Protein AF-A0A9E0VJ15-F1 (afdb_monomer)

Nearest PDB structures (foldseek):
  5lfk-assembly1_B-2  TM=4.603E-01  e=2.779E+00  Escherichia coli

Foldseek 3Di:
DDDDDPVRVVVVVVVVVVVVVLVVLLVVLLPDDLVVLLCLLQDDDPPVLVVLLVVLVVCVVVVNADPVSVVSNVVSVVVVVVSVSSNVSSQVSCCVVVVDVHSVVHD

Secondary structure (DSSP, 8-state):
-PPPPHHHHHHHHHHHHHHHHHHHHHHHHHHS-HHHHHHHHT----HHHHHHHHHHHHHHHTT---HHHHHHHHHHHHHHHHHHHHHHHHHHHHHHHTS-SSGGG--

pLDDT: mean 90.71, std 8.85, range [43.59, 98.25]

Sequence (107 aa):
MTEKTIDEVIEETFENRFEKEVESLKKSVAFSSDSEVLALANFRMPENESRRLSYLLEKNGEGRLSESDRTALYDLMRINNLNDLRKALGIVEAIKRGLIKSADDLA

Mean predicted aligned error: 6.28 Å

Structure (mmCIF, N/CA/C/O backbone):
data_AF-A0A9E0VJ15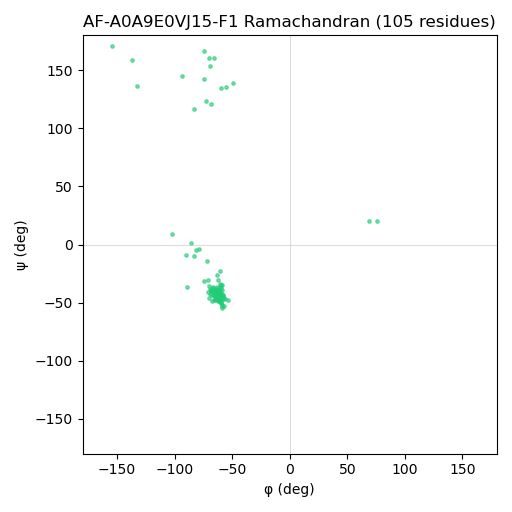-F1
#
_entry.id   AF-A0A9E0VJ15-F1
#
loop_
_atom_site.group_PDB
_atom_site.id
_atom_site.type_symbol
_atom_site.label_atom_id
_atom_site.label_alt_id
_atom_site.label_comp_id
_atom_site.label_asym_id
_atom_site.label_entity_id
_atom_site.label_seq_id
_atom_site.pdbx_PDB_ins_code
_atom_site.Cartn_x
_atom_site.Cartn_y
_atom_site.Cartn_z
_atom_site.occupancy
_atom_site.B_iso_or_equiv
_atom_site.auth_seq_id
_atom_site.auth_comp_id
_atom_site.auth_asym_id
_atom_site.auth_atom_id
_atom_site.pdbx_PDB_model_num
ATOM 1 N N . MET A 1 1 ? 29.435 24.775 12.264 1.00 43.59 1 MET A N 1
ATOM 2 C CA . MET A 1 1 ? 28.351 24.445 11.319 1.00 43.59 1 MET A CA 1
ATOM 3 C C . MET A 1 1 ? 28.911 23.400 10.388 1.00 43.59 1 MET A C 1
ATOM 5 O O . MET A 1 1 ? 29.907 23.684 9.739 1.00 43.59 1 MET A O 1
ATOM 9 N N . THR A 1 2 ? 28.377 22.190 10.416 1.00 56.44 2 THR A N 1
ATOM 10 C CA . THR A 1 2 ? 28.777 21.133 9.487 1.00 56.44 2 THR A CA 1
ATOM 11 C C . THR A 1 2 ? 27.986 21.354 8.203 1.00 56.44 2 THR A C 1
ATOM 13 O O . THR A 1 2 ? 26.756 21.359 8.245 1.00 56.44 2 THR A O 1
ATOM 16 N N . GLU A 1 3 ? 28.671 21.636 7.098 1.00 72.50 3 GLU A N 1
ATOM 17 C CA . GLU A 1 3 ? 28.042 21.667 5.776 1.00 72.50 3 GLU A CA 1
ATOM 18 C C . GLU A 1 3 ? 27.648 20.234 5.408 1.00 72.50 3 GLU A C 1
ATOM 20 O O . GLU A 1 3 ? 28.499 19.346 5.401 1.00 72.50 3 GLU A O 1
ATOM 25 N N . LYS A 1 4 ? 26.352 20.004 5.174 1.00 78.38 4 LYS A N 1
ATOM 26 C CA . LYS A 1 4 ? 25.841 18.724 4.672 1.00 78.38 4 LYS A CA 1
ATOM 27 C C . LYS A 1 4 ? 26.181 18.594 3.190 1.00 78.38 4 LYS A C 1
ATOM 29 O O . LYS A 1 4 ? 26.117 19.575 2.447 1.00 78.38 4 LYS A O 1
ATOM 34 N N . THR A 1 5 ? 26.524 17.391 2.762 1.00 88.44 5 THR A N 1
ATOM 35 C CA . THR A 1 5 ? 26.720 17.062 1.348 1.00 88.44 5 THR A CA 1
ATOM 36 C C . THR A 1 5 ? 25.386 17.061 0.596 1.00 88.44 5 THR A C 1
ATOM 38 O O . THR A 1 5 ? 24.315 16.968 1.193 1.00 88.44 5 THR A O 1
ATOM 41 N N . ILE A 1 6 ? 25.436 17.168 -0.736 1.00 80.88 6 ILE A N 1
ATOM 42 C CA . ILE A 1 6 ? 24.228 17.126 -1.576 1.00 80.88 6 ILE A CA 1
ATOM 43 C C . ILE A 1 6 ? 23.473 15.803 -1.380 1.00 80.88 6 ILE A C 1
ATOM 45 O O . ILE A 1 6 ? 22.249 15.828 -1.293 1.00 80.88 6 ILE A O 1
ATOM 49 N N . ASP A 1 7 ? 24.186 14.683 -1.252 1.00 84.12 7 ASP A N 1
ATOM 50 C CA . ASP A 1 7 ? 23.579 13.364 -1.052 1.00 84.12 7 ASP A CA 1
ATOM 51 C C . ASP A 1 7 ? 22.825 13.286 0.285 1.00 84.12 7 ASP A C 1
ATOM 53 O O . ASP A 1 7 ? 21.666 12.879 0.306 1.00 84.12 7 ASP A O 1
ATOM 57 N N . GLU A 1 8 ? 23.421 13.788 1.373 1.00 80.50 8 GLU A N 1
ATOM 58 C CA . GLU A 1 8 ? 22.767 13.863 2.691 1.00 80.50 8 GLU A CA 1
ATOM 59 C C . GLU A 1 8 ? 21.526 14.767 2.668 1.00 80.50 8 GLU A C 1
ATOM 61 O O . GLU A 1 8 ? 20.511 14.454 3.286 1.00 80.50 8 GLU A O 1
ATOM 66 N N . VAL A 1 9 ? 21.578 15.888 1.938 1.00 78.56 9 VAL A N 1
ATOM 67 C CA . VAL A 1 9 ? 20.421 16.783 1.783 1.00 78.56 9 VAL A CA 1
ATOM 68 C C . VAL A 1 9 ? 19.315 16.115 0.965 1.00 78.56 9 VAL A C 1
ATOM 70 O O . VAL A 1 9 ? 18.138 16.294 1.284 1.00 78.56 9 VAL A O 1
ATOM 73 N N . ILE A 1 10 ? 19.657 15.356 -0.081 1.00 78.56 10 ILE A N 1
ATOM 74 C CA . ILE A 1 10 ? 18.684 14.620 -0.899 1.00 78.56 10 ILE A CA 1
ATOM 75 C C . ILE A 1 10 ? 18.007 13.530 -0.069 1.00 78.56 10 ILE A C 1
ATOM 77 O O . ILE A 1 10 ? 16.777 13.455 -0.082 1.00 78.56 10 ILE A O 1
ATOM 81 N N . GLU A 1 11 ? 18.783 12.730 0.662 1.00 81.38 11 GLU A N 1
ATOM 82 C CA . GLU A 1 11 ? 18.280 11.663 1.531 1.00 81.38 11 GLU A CA 1
ATOM 83 C C . GLU A 1 11 ? 17.337 12.232 2.598 1.00 81.38 11 GLU A C 1
ATOM 85 O O . GLU A 1 11 ? 16.152 11.893 2.630 1.00 81.38 11 GLU A O 1
ATOM 90 N N . GLU A 1 12 ? 17.801 13.221 3.365 1.00 77.50 12 GLU A N 1
ATOM 91 C CA . GLU A 1 12 ? 17.010 13.866 4.414 1.00 77.50 12 GLU A CA 1
ATOM 92 C C . GLU A 1 12 ? 15.739 14.533 3.865 1.00 77.50 12 GLU A C 1
ATOM 94 O O . GLU A 1 12 ? 14.671 14.472 4.482 1.00 77.50 12 GLU A O 1
ATOM 99 N N . THR A 1 13 ? 15.816 15.195 2.707 1.00 73.94 13 THR A N 1
ATOM 100 C CA . THR A 1 13 ? 14.646 15.857 2.107 1.00 73.94 13 THR A CA 1
ATOM 101 C C . THR A 1 13 ? 13.614 14.833 1.645 1.00 73.94 13 THR A C 1
ATOM 103 O O . THR A 1 13 ? 12.408 15.061 1.800 1.00 73.94 13 THR A O 1
ATOM 106 N N . PHE A 1 14 ? 14.068 13.714 1.079 1.00 76.00 14 PHE A N 1
ATOM 107 C CA . PHE A 1 14 ? 13.193 12.652 0.605 1.00 76.00 14 PHE A CA 1
ATOM 108 C C . PHE A 1 14 ? 12.486 11.952 1.769 1.00 76.00 14 PHE A C 1
ATOM 110 O O . PHE A 1 14 ? 11.258 11.849 1.751 1.00 76.00 14 PHE A O 1
ATOM 117 N N . GLU A 1 15 ? 13.229 11.562 2.807 1.00 77.25 15 GLU A N 1
ATOM 118 C CA . GLU A 1 15 ? 12.684 10.913 4.004 1.00 77.25 15 GLU A CA 1
ATOM 119 C C . GLU A 1 15 ? 11.645 11.796 4.701 1.00 77.25 15 GLU A C 1
ATOM 121 O O . GLU A 1 15 ? 10.494 11.391 4.879 1.00 77.25 15 GLU A O 1
ATOM 126 N N . ASN A 1 16 ? 11.992 13.055 4.987 1.00 75.62 16 ASN A N 1
ATOM 127 C CA . ASN A 1 16 ? 11.085 13.989 5.658 1.00 75.62 16 ASN A CA 1
ATOM 128 C C . ASN A 1 16 ? 9.796 14.244 4.868 1.00 75.62 16 ASN A C 1
ATOM 130 O O . ASN A 1 16 ? 8.720 14.451 5.443 1.00 75.62 16 ASN A O 1
ATOM 134 N N . ARG A 1 17 ? 9.888 14.301 3.536 1.00 75.38 17 ARG A N 1
ATOM 135 C CA . ARG A 1 17 ? 8.710 14.476 2.686 1.00 75.38 17 ARG A CA 1
ATOM 136 C C . ARG A 1 17 ? 7.841 13.223 2.706 1.00 75.38 17 ARG A C 1
ATOM 138 O O . ARG A 1 17 ? 6.626 13.342 2.869 1.00 75.38 17 ARG A O 1
ATOM 145 N N . PHE A 1 18 ? 8.454 12.054 2.564 1.00 77.75 18 PHE A N 1
ATOM 146 C CA . PHE A 1 18 ? 7.756 10.777 2.561 1.00 77.75 18 PHE A CA 1
ATOM 147 C C . PHE A 1 18 ? 7.011 10.540 3.881 1.00 77.75 18 PHE A C 1
ATOM 149 O O . PHE A 1 18 ? 5.827 10.206 3.868 1.00 77.75 18 PHE A O 1
ATOM 156 N N . GLU A 1 19 ? 7.648 10.815 5.022 1.00 83.50 19 GLU A N 1
ATOM 157 C CA . GLU A 1 19 ? 7.012 10.717 6.340 1.00 83.50 19 GLU A CA 1
ATOM 158 C C . GLU A 1 19 ? 5.765 11.601 6.458 1.00 83.50 19 GLU A C 1
ATOM 160 O O . GLU A 1 19 ? 4.719 11.149 6.930 1.00 83.50 19 GLU A O 1
ATOM 165 N N . LYS A 1 20 ? 5.837 12.850 5.979 1.00 85.06 20 LYS A N 1
ATOM 166 C CA . LYS A 1 20 ? 4.688 13.771 5.985 1.00 85.06 20 LYS A CA 1
ATOM 167 C C . LYS A 1 20 ? 3.536 13.267 5.119 1.00 85.06 20 LYS A C 1
ATOM 169 O O . LYS A 1 20 ? 2.378 13.398 5.519 1.00 85.06 20 LYS A O 1
ATOM 174 N N . GLU A 1 21 ? 3.832 12.706 3.951 1.00 83.81 21 GLU A N 1
ATOM 175 C CA . GLU A 1 21 ? 2.821 12.142 3.051 1.00 83.81 21 GLU A CA 1
ATOM 176 C C . GLU A 1 21 ? 2.148 10.908 3.677 1.00 83.81 21 GLU A C 1
ATOM 178 O O . GLU A 1 21 ? 0.917 10.815 3.690 1.00 83.81 21 GLU A O 1
ATOM 183 N N . VAL A 1 22 ? 2.928 10.012 4.291 1.00 86.00 22 VAL A N 1
ATOM 184 C CA . VAL A 1 22 ? 2.406 8.848 5.027 1.00 86.00 22 VAL A CA 1
ATOM 185 C C . VAL A 1 22 ? 1.538 9.280 6.210 1.00 86.00 22 VAL A C 1
ATOM 187 O O . VAL A 1 22 ? 0.459 8.725 6.418 1.00 86.00 22 VAL A O 1
ATOM 190 N N . GLU A 1 23 ? 1.962 10.284 6.974 1.00 89.88 23 GLU A N 1
ATOM 191 C CA . GLU A 1 23 ? 1.197 10.793 8.115 1.00 89.88 23 GLU A CA 1
ATOM 192 C C . GLU A 1 23 ? -0.111 11.471 7.681 1.00 89.88 23 GLU A 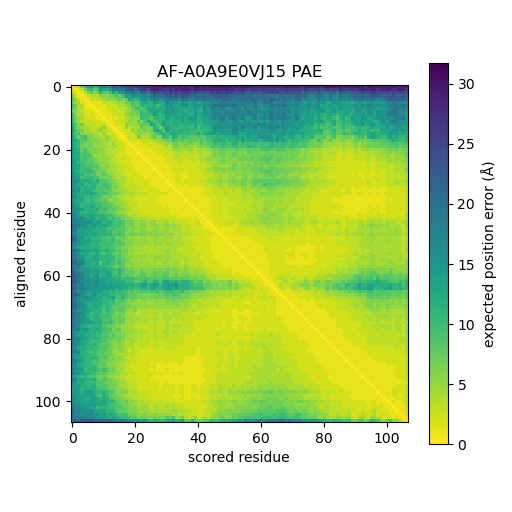C 1
ATOM 194 O O . GLU A 1 23 ? -1.157 11.306 8.313 1.00 89.88 23 GLU A O 1
ATOM 199 N N . SER A 1 24 ? -0.093 12.192 6.559 1.00 90.56 24 SER A N 1
ATOM 200 C CA . SER A 1 24 ? -1.308 12.746 5.959 1.00 90.56 24 SER A CA 1
ATOM 201 C C . SER A 1 24 ? -2.288 11.644 5.544 1.00 90.56 24 SER A C 1
ATOM 203 O O . SER A 1 24 ? -3.480 11.739 5.849 1.00 90.56 24 SER A O 1
ATOM 205 N N . LEU A 1 25 ? -1.795 10.569 4.923 1.00 89.31 25 LEU A N 1
ATOM 206 C CA . LEU A 1 25 ? -2.614 9.413 4.552 1.00 89.31 25 LEU A CA 1
ATOM 207 C C . LEU A 1 25 ? -3.185 8.694 5.778 1.00 89.31 25 LEU A C 1
ATOM 209 O O . LEU A 1 25 ? -4.376 8.394 5.792 1.00 89.31 25 LEU A O 1
ATOM 213 N N . LYS A 1 26 ? -2.383 8.476 6.829 1.00 93.62 26 LYS A N 1
ATOM 214 C CA . LYS A 1 26 ? -2.850 7.904 8.107 1.00 93.62 26 LYS A CA 1
ATOM 215 C C . LYS A 1 26 ? -4.025 8.688 8.677 1.00 93.62 26 LYS A C 1
ATOM 217 O O . LYS A 1 26 ? -5.037 8.096 9.041 1.00 93.62 26 LYS A O 1
ATOM 222 N N . LYS A 1 27 ? -3.915 10.020 8.711 1.00 94.44 27 LYS A N 1
ATOM 223 C CA . LYS A 1 27 ? -5.007 10.896 9.157 1.00 94.44 27 LYS A CA 1
ATOM 224 C C . LYS A 1 27 ? -6.238 10.736 8.279 1.00 94.44 27 LYS A C 1
ATOM 226 O O . LYS A 1 27 ? -7.327 10.568 8.811 1.00 94.44 27 LYS A O 1
ATOM 231 N N . SER A 1 28 ? -6.068 10.737 6.956 1.00 94.94 28 SER A N 1
ATOM 232 C CA . SER A 1 28 ? -7.185 10.538 6.028 1.00 94.94 28 SER A CA 1
ATOM 233 C C . SER A 1 28 ? -7.927 9.229 6.305 1.00 94.94 28 SER A C 1
ATOM 235 O O . SER A 1 28 ? -9.148 9.250 6.408 1.00 94.94 28 SER A O 1
ATOM 237 N N . VAL A 1 29 ? -7.206 8.118 6.480 1.00 95.12 29 VAL A N 1
ATOM 238 C CA . VAL A 1 29 ? -7.796 6.805 6.794 1.00 95.12 29 VAL A CA 1
ATOM 239 C C . VAL A 1 29 ? -8.485 6.819 8.162 1.00 95.12 29 VAL A C 1
ATOM 241 O O . VAL A 1 29 ? -9.580 6.284 8.308 1.00 95.12 29 VAL A O 1
ATOM 244 N N . ALA A 1 30 ? -7.901 7.488 9.159 1.00 95.56 30 ALA A N 1
ATOM 245 C CA . ALA A 1 30 ? -8.502 7.624 10.483 1.00 95.56 30 ALA A CA 1
ATOM 246 C C . ALA A 1 30 ? -9.832 8.405 10.475 1.00 95.56 30 ALA A C 1
ATOM 248 O O . ALA A 1 30 ? -10.670 8.161 11.340 1.00 95.56 30 ALA A O 1
ATOM 249 N N . PHE A 1 31 ? -10.050 9.304 9.509 1.00 96.69 31 PHE A N 1
ATOM 250 C CA . PHE A 1 31 ? -11.318 10.026 9.332 1.00 96.69 31 PHE A CA 1
ATOM 251 C C . PHE A 1 31 ? -12.320 9.314 8.408 1.00 96.69 31 PHE A C 1
ATOM 253 O O . PHE A 1 31 ? -13.475 9.733 8.341 1.00 96.69 31 PHE A O 1
ATOM 260 N N . SER A 1 32 ? -11.914 8.249 7.714 1.00 96.88 32 SER A N 1
ATOM 261 C CA . SER A 1 32 ? -12.806 7.449 6.870 1.00 96.88 32 SER A CA 1
ATOM 262 C C . SER A 1 32 ? -13.815 6.646 7.698 1.00 96.88 32 SER A C 1
ATOM 264 O O . SER A 1 32 ? -13.553 6.271 8.845 1.00 96.88 32 SER A O 1
ATOM 266 N N . SER A 1 33 ? -14.966 6.345 7.102 1.00 98.19 33 SER A N 1
ATOM 267 C CA . SER A 1 33 ? -15.976 5.438 7.662 1.00 98.19 33 SER A CA 1
ATOM 268 C C . SER A 1 33 ? -15.467 3.996 7.751 1.00 98.19 33 SER A C 1
ATOM 270 O O . SER A 1 33 ? -14.538 3.608 7.044 1.00 98.19 33 SER A O 1
ATOM 272 N N . ASP A 1 34 ? -16.103 3.168 8.581 1.00 98.25 34 ASP A N 1
ATOM 273 C CA . ASP A 1 34 ? -15.718 1.757 8.728 1.00 98.25 34 ASP A CA 1
ATOM 274 C C . ASP A 1 34 ? -15.809 0.985 7.405 1.00 98.25 34 ASP A C 1
ATOM 276 O O . ASP A 1 34 ? -14.932 0.180 7.094 1.00 98.25 34 ASP A O 1
ATOM 280 N N . SER A 1 35 ? -16.817 1.278 6.575 1.00 97.31 35 SER A N 1
ATOM 281 C CA . SER A 1 35 ? -16.946 0.691 5.236 1.00 97.31 35 SER A CA 1
ATOM 282 C C . SER A 1 35 ? -15.799 1.079 4.307 1.00 97.31 35 SER A C 1
ATOM 284 O O . SER A 1 35 ? -15.311 0.239 3.556 1.00 97.31 35 SER A O 1
ATOM 286 N N . GLU A 1 36 ? -15.343 2.331 4.356 1.00 97.25 36 GLU A N 1
ATOM 287 C CA . GLU A 1 36 ? -14.211 2.795 3.547 1.00 97.25 36 GLU A CA 1
ATOM 288 C C . GLU A 1 36 ? -12.890 2.201 4.044 1.00 97.25 36 GLU A C 1
ATOM 290 O O . GLU A 1 36 ? -12.075 1.764 3.234 1.00 97.25 36 GLU A O 1
ATOM 295 N N . VAL A 1 37 ? -12.693 2.120 5.364 1.00 97.69 37 VAL A N 1
ATOM 296 C CA . VAL A 1 37 ? -11.520 1.472 5.973 1.00 97.69 37 VAL A CA 1
ATOM 297 C C . VAL A 1 37 ? -11.447 -0.001 5.567 1.00 97.69 37 VAL A C 1
ATOM 299 O O . VAL A 1 37 ? -10.394 -0.46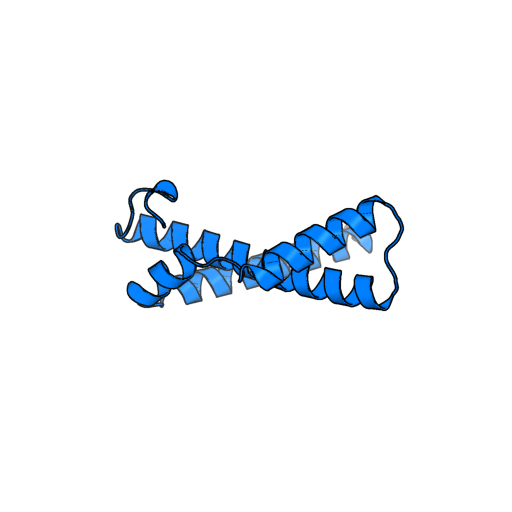6 5.131 1.00 97.69 37 VAL A O 1
ATOM 302 N N . LEU A 1 38 ? -12.567 -0.727 5.630 1.00 97.19 38 LEU A N 1
ATOM 303 C CA . LEU A 1 38 ? -12.637 -2.122 5.189 1.00 97.19 38 LEU A CA 1
ATOM 304 C C . LEU A 1 38 ? -12.447 -2.271 3.676 1.00 97.19 38 LEU A C 1
ATOM 306 O O . LEU A 1 38 ? -11.805 -3.229 3.244 1.00 97.19 38 LEU A O 1
ATOM 310 N N . ALA A 1 39 ? -12.957 -1.342 2.864 1.00 95.38 39 ALA A N 1
ATOM 311 C CA . ALA A 1 39 ? -12.733 -1.349 1.420 1.00 95.38 39 ALA A CA 1
ATOM 312 C C . ALA A 1 39 ? -11.249 -1.144 1.073 1.00 95.38 39 ALA A C 1
ATOM 314 O O . ALA A 1 39 ? -10.717 -1.845 0.214 1.00 95.38 39 ALA A O 1
ATOM 315 N N . LEU A 1 40 ? -10.562 -0.234 1.774 1.00 95.00 40 LEU A N 1
ATOM 316 C CA . LEU A 1 40 ? -9.117 -0.039 1.642 1.00 95.00 40 LEU A CA 1
ATOM 317 C C . LEU A 1 40 ? -8.341 -1.285 2.081 1.00 95.00 40 LEU A C 1
ATOM 319 O O . LEU A 1 40 ? -7.442 -1.725 1.368 1.00 95.00 40 LEU A O 1
ATOM 323 N N . ALA A 1 41 ? -8.706 -1.882 3.219 1.00 96.19 41 ALA A N 1
ATOM 324 C CA . ALA A 1 41 ? -8.057 -3.084 3.740 1.00 96.19 41 ALA A CA 1
ATOM 325 C C . ALA A 1 41 ? -8.217 -4.297 2.802 1.00 96.19 41 ALA A C 1
ATOM 327 O O . ALA A 1 41 ? -7.279 -5.073 2.628 1.00 96.19 41 ALA A O 1
ATOM 328 N N . ASN A 1 42 ? -9.373 -4.435 2.146 1.00 95.06 42 ASN A N 1
ATOM 329 C CA . ASN A 1 42 ? -9.645 -5.502 1.176 1.00 95.06 42 ASN A CA 1
ATOM 330 C C . ASN A 1 42 ? -9.180 -5.172 -0.248 1.00 95.06 42 ASN A C 1
ATOM 332 O O . ASN A 1 42 ? -9.382 -5.980 -1.157 1.00 95.06 42 ASN A O 1
ATOM 336 N N . PHE A 1 43 ? -8.574 -4.005 -0.481 1.00 92.19 43 PHE A N 1
ATOM 337 C CA . PHE A 1 43 ? -8.187 -3.628 -1.831 1.00 92.19 43 PHE A CA 1
ATOM 338 C C . PHE A 1 43 ? -7.205 -4.648 -2.425 1.00 92.19 43 PHE A C 1
ATOM 340 O O . PHE A 1 43 ? -6.233 -5.090 -1.795 1.00 92.19 43 PHE A O 1
ATOM 347 N N . ARG A 1 44 ? -7.469 -5.013 -3.678 1.00 87.62 44 ARG A N 1
ATOM 348 C CA . ARG A 1 44 ? -6.608 -5.839 -4.518 1.00 87.62 44 ARG A CA 1
ATOM 349 C C . ARG A 1 44 ? -6.499 -5.158 -5.873 1.00 87.62 44 ARG A C 1
ATOM 351 O O . ARG A 1 44 ? -7.505 -4.695 -6.411 1.00 87.62 44 ARG A O 1
ATOM 358 N N . MET A 1 45 ? -5.286 -5.109 -6.420 1.00 88.75 45 MET A N 1
ATOM 359 C CA . MET A 1 45 ? -5.101 -4.687 -7.805 1.00 88.75 45 MET A CA 1
ATOM 360 C C . MET A 1 45 ? -5.974 -5.570 -8.718 1.00 88.75 45 MET A C 1
ATOM 362 O O . MET A 1 45 ? -5.983 -6.792 -8.534 1.00 88.75 45 MET A O 1
ATOM 366 N N . PRO A 1 46 ? -6.695 -4.984 -9.691 1.00 92.94 46 PRO A N 1
ATOM 367 C CA . PRO A 1 46 ? -7.432 -5.738 -10.694 1.00 92.94 46 PRO A CA 1
ATOM 368 C C . PRO A 1 46 ? -6.577 -6.830 -11.346 1.00 92.94 46 PRO A C 1
ATOM 370 O O . PRO A 1 46 ? -5.408 -6.627 -11.668 1.00 92.94 46 PRO A O 1
ATOM 373 N N . GLU A 1 47 ? -7.159 -8.006 -11.565 1.00 93.06 47 GLU A N 1
ATOM 374 C CA . GLU A 1 47 ? -6.417 -9.195 -12.003 1.00 93.06 47 GLU A CA 1
ATOM 375 C C . GLU A 1 47 ? -5.705 -8.996 -13.358 1.00 93.06 47 GLU A C 1
ATOM 377 O O . GLU A 1 47 ? -4.609 -9.502 -13.590 1.00 93.06 47 GLU A O 1
ATOM 382 N N . ASN A 1 48 ? -6.306 -8.224 -14.266 1.00 95.31 48 ASN A N 1
ATOM 383 C CA . ASN A 1 48 ? -5.697 -7.832 -15.538 1.00 95.31 48 ASN A CA 1
ATOM 384 C C . ASN A 1 48 ? -4.448 -6.955 -15.346 1.00 95.31 48 ASN A C 1
ATOM 386 O O . ASN A 1 48 ? -3.442 -7.189 -16.015 1.00 95.31 48 ASN A O 1
ATOM 390 N N . GLU A 1 49 ? -4.497 -5.981 -14.437 1.00 94.00 49 GLU A N 1
ATOM 391 C CA . GLU A 1 49 ? -3.366 -5.108 -14.109 1.00 94.00 49 GLU A CA 1
ATOM 392 C C . GLU A 1 49 ? -2.265 -5.885 -13.386 1.00 94.00 49 GLU A C 1
ATOM 394 O O . GLU A 1 49 ? -1.098 -5.768 -13.753 1.00 94.00 49 GLU A O 1
ATOM 399 N N . SER A 1 50 ? -2.639 -6.757 -12.446 1.00 93.75 50 SER A N 1
ATOM 400 C CA . SER A 1 50 ? -1.705 -7.620 -11.719 1.00 93.75 50 SER A CA 1
ATOM 401 C C . SER A 1 50 ? -0.952 -8.555 -12.669 1.00 93.75 50 SER A C 1
ATOM 403 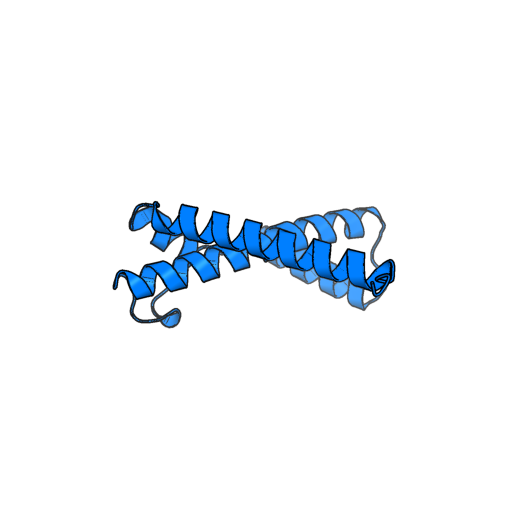O O . SER A 1 50 ? 0.279 -8.570 -12.670 1.00 93.75 50 SER A O 1
ATOM 405 N N . ARG A 1 51 ? -1.660 -9.246 -13.576 1.00 96.38 51 ARG A N 1
ATOM 406 C CA . ARG A 1 51 ? -1.025 -10.069 -14.621 1.00 96.38 51 ARG A CA 1
ATOM 407 C C . ARG A 1 51 ? -0.101 -9.254 -15.518 1.00 96.38 51 ARG A C 1
ATOM 409 O O . ARG A 1 51 ? 0.986 -9.716 -15.865 1.00 96.38 51 ARG A O 1
ATOM 416 N N . ARG A 1 52 ? -0.524 -8.047 -15.912 1.00 96.62 52 ARG A N 1
ATOM 417 C CA . ARG A 1 52 ? 0.290 -7.169 -16.761 1.00 96.62 52 ARG A CA 1
ATOM 418 C C . ARG A 1 52 ? 1.563 -6.726 -16.042 1.00 96.62 52 ARG A C 1
ATOM 420 O O . ARG A 1 52 ? 2.620 -6.733 -16.667 1.00 96.62 52 ARG A O 1
ATOM 427 N N . LEU A 1 53 ? 1.472 -6.388 -14.758 1.00 96.12 53 LEU A N 1
ATOM 428 C CA . LEU A 1 53 ? 2.618 -6.038 -13.927 1.00 96.12 53 LEU A CA 1
ATOM 429 C C . LEU A 1 53 ? 3.596 -7.215 -13.815 1.00 96.12 53 LEU A C 1
ATOM 431 O O . LEU A 1 53 ? 4.779 -7.034 -14.093 1.00 96.12 53 LEU A O 1
ATOM 435 N N . SER A 1 54 ? 3.114 -8.425 -13.508 1.00 96.25 54 SER A N 1
ATOM 436 C CA . SER A 1 54 ? 3.957 -9.629 -13.442 1.00 96.25 54 SER A CA 1
ATOM 437 C C . SER A 1 54 ? 4.691 -9.901 -14.756 1.00 96.25 54 SER A C 1
ATOM 439 O O . SER A 1 54 ? 5.901 -10.109 -14.746 1.00 96.25 54 SER A O 1
ATOM 441 N N . TYR A 1 55 ? 3.990 -9.818 -15.891 1.00 96.94 55 TYR A N 1
ATOM 442 C CA . TYR A 1 55 ? 4.591 -9.998 -17.215 1.00 96.94 55 TYR A CA 1
ATOM 443 C C . TYR A 1 55 ? 5.693 -8.968 -17.510 1.00 96.94 55 TYR A C 1
ATOM 445 O O . TYR A 1 55 ? 6.750 -9.303 -18.045 1.00 96.94 55 TYR A O 1
ATOM 453 N N . LEU A 1 56 ? 5.461 -7.696 -17.174 1.00 97.06 56 LEU A N 1
ATOM 454 C CA . LEU A 1 56 ? 6.444 -6.639 -17.411 1.00 97.06 56 LEU A CA 1
ATOM 455 C C . LEU A 1 56 ? 7.666 -6.768 -16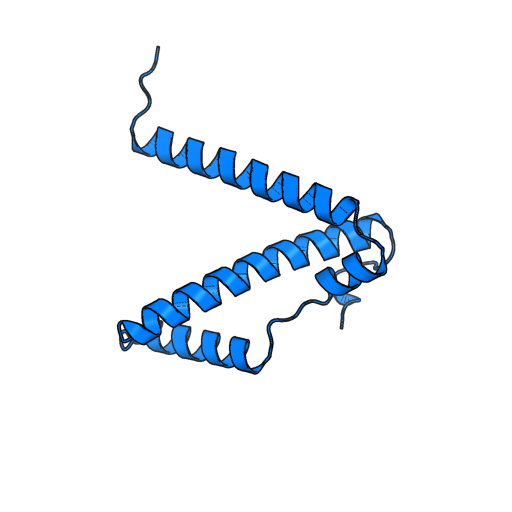.495 1.00 97.06 56 LEU A C 1
ATOM 457 O O . LEU A 1 56 ? 8.782 -6.508 -16.942 1.00 97.06 56 LEU A O 1
ATOM 461 N N . LEU A 1 57 ? 7.477 -7.200 -15.246 1.00 95.94 57 LEU A N 1
ATOM 462 C CA . LEU A 1 57 ? 8.572 -7.497 -14.320 1.00 95.94 57 LEU A CA 1
ATOM 463 C C . LEU A 1 57 ? 9.436 -8.657 -14.823 1.00 95.94 57 LEU A C 1
ATOM 465 O O . LEU A 1 57 ? 10.661 -8.543 -14.822 1.00 95.94 57 LEU A O 1
ATOM 469 N N . GLU A 1 58 ? 8.812 -9.733 -15.307 1.00 96.56 58 GLU A N 1
ATOM 470 C CA . GLU A 1 58 ? 9.510 -10.867 -15.922 1.00 96.56 58 GLU A CA 1
ATOM 471 C C . GLU A 1 58 ? 10.340 -10.402 -17.125 1.00 96.56 58 GLU A C 1
ATOM 473 O O . GLU A 1 58 ? 11.558 -10.573 -17.157 1.00 96.56 58 GLU A O 1
ATOM 478 N N . LYS A 1 59 ? 9.712 -9.686 -18.062 1.00 95.81 59 LYS A N 1
ATOM 479 C CA . LYS A 1 59 ? 10.377 -9.141 -19.252 1.00 95.81 59 LYS A CA 1
ATOM 480 C C . LYS A 1 59 ? 11.527 -8.181 -18.916 1.00 95.81 59 LYS A C 1
ATOM 482 O O . LYS A 1 59 ? 12.525 -8.135 -19.641 1.00 95.81 59 LYS A O 1
ATOM 487 N N . ASN A 1 60 ? 11.398 -7.411 -17.834 1.00 93.94 60 ASN A N 1
ATOM 488 C CA . ASN A 1 60 ? 12.462 -6.548 -17.326 1.00 93.94 60 ASN A CA 1
ATOM 489 C C . ASN A 1 60 ? 13.644 -7.366 -16.786 1.00 93.94 60 ASN A C 1
ATOM 491 O O . ASN A 1 60 ? 14.787 -7.051 -17.109 1.00 93.94 60 ASN A O 1
ATOM 495 N N . GLY A 1 61 ? 13.379 -8.441 -16.035 1.00 94.00 61 GLY A N 1
ATOM 496 C CA . GLY A 1 61 ? 14.406 -9.369 -15.549 1.00 94.00 61 GLY A CA 1
ATOM 497 C C . GLY A 1 61 ? 15.167 -10.079 -16.673 1.00 94.00 61 GLY A C 1
ATOM 498 O O . GLY A 1 61 ? 16.356 -10.353 -16.541 1.00 94.00 61 GLY A O 1
ATOM 499 N N . GLU A 1 62 ? 14.513 -10.305 -17.812 1.00 95.62 62 GLU A N 1
ATOM 500 C CA . GLU A 1 62 ? 15.132 -10.859 -19.022 1.00 95.62 62 GLU A CA 1
ATOM 501 C C . GLU A 1 62 ? 15.892 -9.823 -19.874 1.00 95.62 62 GLU A C 1
ATOM 503 O O . GLU A 1 62 ? 16.484 -10.182 -20.893 1.00 95.62 62 GLU A O 1
ATOM 508 N N . GLY A 1 63 ? 15.847 -8.533 -19.520 1.00 92.56 63 GLY A N 1
ATOM 509 C CA . GLY A 1 63 ? 16.464 -7.458 -20.306 1.00 92.56 63 GLY A CA 1
ATOM 510 C C . GLY A 1 63 ? 15.783 -7.193 -21.656 1.00 92.56 63 GLY A C 1
ATOM 511 O O . GLY A 1 63 ? 16.395 -6.617 -22.553 1.00 92.56 63 GLY A O 1
ATOM 512 N N . ARG A 1 64 ? 14.521 -7.609 -21.830 1.00 92.06 64 ARG A N 1
ATOM 513 C CA . ARG A 1 64 ? 13.775 -7.516 -23.102 1.00 92.06 64 ARG A CA 1
ATOM 514 C C . ARG A 1 64 ? 12.766 -6.366 -23.139 1.00 92.06 64 ARG A C 1
ATOM 516 O O . ARG A 1 64 ? 11.935 -6.313 -24.045 1.00 92.06 64 ARG A O 1
ATOM 523 N N . LEU A 1 65 ? 12.780 -5.478 -22.147 1.00 93.31 65 LEU A N 1
ATOM 524 C CA . LEU A 1 65 ? 11.785 -4.418 -21.992 1.00 93.31 65 LEU A CA 1
ATOM 525 C C . LEU A 1 65 ? 11.975 -3.318 -23.051 1.00 93.31 65 LEU A C 1
ATOM 527 O O . LEU A 1 65 ? 13.048 -2.723 -23.146 1.00 93.31 65 LEU A O 1
ATOM 531 N N . SER A 1 66 ? 10.934 -3.034 -23.838 1.00 93.12 66 SER A N 1
ATOM 532 C CA . SER A 1 66 ? 10.928 -1.867 -24.727 1.00 93.12 66 SER A CA 1
ATOM 533 C C . SER A 1 66 ? 10.734 -0.579 -23.923 1.00 93.12 66 SER A C 1
ATOM 535 O O . SER A 1 66 ? 10.306 -0.615 -22.771 1.00 93.12 66 SER A O 1
ATOM 537 N N . GLU A 1 67 ? 10.980 0.577 -24.543 1.00 91.69 67 GLU A N 1
ATO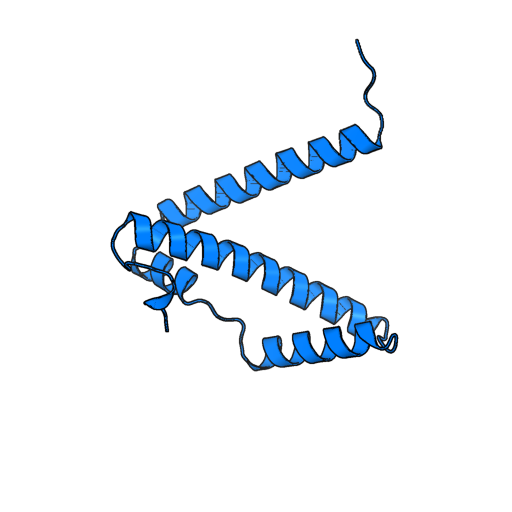M 538 C CA . GLU A 1 67 ? 10.749 1.871 -23.886 1.00 91.69 67 GLU A CA 1
ATOM 539 C C . GLU A 1 67 ? 9.281 2.057 -23.473 1.00 91.69 67 GLU A C 1
ATOM 541 O O . GLU A 1 67 ? 8.987 2.445 -22.346 1.00 91.69 67 GLU A O 1
ATOM 546 N N . SER A 1 68 ? 8.348 1.692 -24.356 1.00 91.81 68 SER A N 1
ATOM 547 C CA . SER A 1 68 ? 6.911 1.743 -24.068 1.00 91.81 68 SER A CA 1
ATOM 548 C C . SER A 1 68 ? 6.506 0.815 -22.919 1.00 91.81 68 SER A C 1
ATOM 550 O O . SER A 1 68 ? 5.685 1.186 -22.080 1.00 91.81 68 SER A O 1
ATOM 552 N N . ASP A 1 69 ? 7.098 -0.379 -22.853 1.00 94.12 69 ASP A N 1
ATOM 553 C CA . ASP A 1 69 ? 6.863 -1.325 -21.764 1.00 94.12 69 ASP A CA 1
ATOM 554 C C . ASP A 1 69 ? 7.493 -0.839 -20.451 1.00 94.12 69 ASP A C 1
ATOM 556 O O . ASP A 1 69 ? 6.933 -1.097 -19.387 1.00 94.12 69 ASP A O 1
ATOM 560 N N . ARG A 1 70 ? 8.605 -0.094 -20.504 1.00 94.44 70 ARG A N 1
ATOM 561 C CA . ARG A 1 70 ? 9.228 0.523 -19.325 1.00 94.44 70 ARG A CA 1
ATOM 562 C C . ARG A 1 70 ? 8.330 1.580 -18.699 1.00 94.44 70 ARG A C 1
ATOM 564 O O . ARG A 1 70 ? 8.118 1.545 -17.490 1.00 94.44 70 ARG A O 1
ATOM 571 N N . THR A 1 71 ? 7.757 2.472 -19.506 1.00 94.44 71 THR A N 1
ATOM 572 C CA . THR A 1 71 ? 6.778 3.451 -19.012 1.00 94.44 71 THR A CA 1
ATOM 573 C C . THR A 1 71 ? 5.579 2.749 -18.373 1.00 94.44 71 THR A C 1
ATOM 575 O O . THR A 1 71 ? 5.224 3.058 -17.238 1.00 94.44 71 THR A O 1
ATOM 578 N N . ALA A 1 72 ? 5.012 1.744 -19.051 1.00 94.56 72 ALA A N 1
ATOM 579 C CA . ALA A 1 72 ? 3.883 0.980 -18.521 1.00 94.56 72 ALA A CA 1
ATOM 580 C C . ALA A 1 72 ? 4.225 0.245 -17.212 1.00 94.56 72 ALA A C 1
ATOM 582 O O . ALA A 1 72 ? 3.402 0.198 -16.297 1.00 94.56 72 ALA A O 1
ATOM 583 N N . LEU A 1 73 ? 5.437 -0.310 -17.106 1.00 96.00 73 LEU A N 1
ATOM 584 C CA . LEU A 1 73 ? 5.920 -0.968 -15.895 1.00 96.00 73 LEU A CA 1
ATOM 585 C C . LEU A 1 73 ? 5.993 0.020 -14.730 1.00 96.00 73 LEU A C 1
ATOM 587 O O . LEU A 1 73 ? 5.476 -0.272 -13.655 1.00 96.00 73 LEU A O 1
ATOM 591 N N . TYR A 1 74 ? 6.591 1.193 -14.938 1.00 95.38 74 TYR A N 1
ATOM 592 C CA . TYR A 1 74 ? 6.721 2.196 -13.882 1.00 95.38 74 TYR A CA 1
ATOM 593 C C . TYR A 1 74 ? 5.377 2.731 -13.401 1.00 95.38 74 TYR A C 1
ATOM 595 O O . TYR A 1 74 ? 5.193 2.903 -12.195 1.00 95.38 74 TYR A O 1
ATOM 603 N N . ASP A 1 75 ? 4.417 2.932 -14.301 1.00 94.06 75 ASP A N 1
ATOM 604 C CA . ASP A 1 75 ? 3.074 3.340 -13.899 1.00 94.06 75 ASP A CA 1
ATOM 605 C C . ASP A 1 75 ? 2.368 2.269 -13.066 1.00 94.06 75 ASP A C 1
ATOM 607 O O . ASP A 1 75 ? 1.820 2.581 -12.004 1.00 94.06 75 ASP A O 1
ATOM 611 N N . LEU A 1 76 ? 2.433 1.003 -13.488 1.00 95.44 76 LEU A N 1
ATOM 612 C CA . LEU A 1 76 ? 1.841 -0.102 -12.734 1.00 95.44 76 LEU A CA 1
ATOM 613 C C . LEU A 1 76 ? 2.519 -0.297 -11.376 1.00 95.44 76 LEU A C 1
ATOM 615 O O . LEU A 1 76 ? 1.824 -0.479 -10.380 1.00 95.44 76 LEU A O 1
ATOM 619 N N . MET A 1 77 ? 3.848 -0.194 -11.301 1.00 94.44 77 MET A N 1
ATOM 620 C CA . MET A 1 77 ? 4.580 -0.257 -10.032 1.00 94.44 77 MET A CA 1
ATOM 621 C C . MET A 1 77 ? 4.188 0.889 -9.097 1.00 94.44 77 MET A C 1
ATOM 623 O O . MET A 1 77 ? 3.944 0.663 -7.913 1.00 94.44 77 MET A O 1
ATOM 627 N N . ARG A 1 78 ? 4.080 2.117 -9.616 1.00 92.19 78 ARG A N 1
ATOM 628 C CA . ARG A 1 78 ? 3.669 3.285 -8.827 1.00 92.19 78 ARG A CA 1
ATOM 629 C C . ARG A 1 78 ? 2.261 3.110 -8.260 1.00 92.19 78 ARG A C 1
ATOM 631 O O . ARG A 1 78 ? 2.042 3.394 -7.084 1.00 92.19 78 ARG A O 1
ATOM 638 N N . ILE A 1 79 ? 1.317 2.645 -9.079 1.00 90.56 79 ILE A N 1
ATOM 639 C CA . ILE A 1 79 ? -0.060 2.371 -8.649 1.00 90.56 79 ILE A CA 1
ATOM 640 C C . ILE A 1 79 ? -0.079 1.246 -7.612 1.00 90.56 79 ILE A C 1
ATOM 642 O O . IL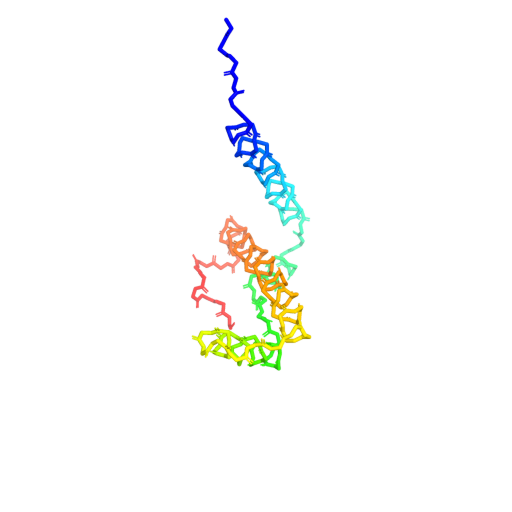E A 1 79 ? -0.714 1.399 -6.570 1.00 90.56 79 ILE A O 1
ATOM 646 N N . ASN A 1 80 ? 0.645 0.152 -7.866 1.00 92.81 80 ASN A N 1
ATOM 647 C CA . ASN A 1 80 ? 0.734 -0.977 -6.948 1.00 92.81 80 ASN A CA 1
ATOM 648 C C . ASN A 1 80 ? 1.240 -0.541 -5.570 1.00 92.81 80 ASN A C 1
ATOM 650 O O . ASN A 1 80 ? 0.554 -0.745 -4.576 1.00 92.81 80 ASN A O 1
ATOM 654 N N . ASN A 1 81 ? 2.379 0.151 -5.521 1.00 90.69 81 ASN A N 1
ATOM 655 C CA . ASN A 1 81 ? 2.992 0.587 -4.267 1.00 90.69 81 ASN A CA 1
ATOM 656 C C . ASN A 1 81 ? 2.082 1.539 -3.475 1.00 90.69 81 ASN A C 1
ATOM 658 O O . ASN A 1 81 ? 1.983 1.441 -2.253 1.00 90.69 81 ASN A O 1
ATOM 662 N N . LEU A 1 82 ? 1.389 2.454 -4.162 1.00 89.75 82 LEU A N 1
ATOM 663 C CA . LEU A 1 82 ? 0.436 3.355 -3.513 1.00 89.75 82 LEU A CA 1
ATOM 664 C C . LEU A 1 82 ? -0.762 2.592 -2.931 1.00 89.75 82 LEU A C 1
ATOM 666 O O . LEU A 1 82 ? -1.237 2.914 -1.840 1.00 89.75 82 LEU A O 1
ATOM 670 N N . ASN A 1 83 ? -1.258 1.594 -3.658 1.00 91.19 83 ASN A N 1
ATOM 671 C CA . ASN A 1 83 ? -2.357 0.755 -3.204 1.00 91.19 83 ASN A CA 1
ATOM 672 C C . ASN A 1 83 ? -1.946 -0.132 -2.024 1.00 91.19 83 ASN A C 1
ATOM 674 O O . ASN A 1 83 ? -2.707 -0.227 -1.065 1.00 91.19 83 ASN A O 1
ATOM 678 N N . ASP A 1 84 ? -0.737 -0.692 -2.041 1.00 92.06 84 ASP A N 1
ATOM 679 C CA . ASP A 1 84 ? -0.185 -1.473 -0.931 1.00 92.06 84 ASP A CA 1
ATOM 680 C C . ASP A 1 84 ? -0.047 -0.626 0.337 1.00 92.06 84 ASP A C 1
ATOM 682 O O . ASP A 1 84 ? -0.458 -1.052 1.419 1.00 92.06 84 ASP A O 1
ATOM 686 N N . LEU A 1 85 ? 0.438 0.615 0.209 1.00 92.06 85 LEU A N 1
ATOM 687 C CA . LEU A 1 85 ? 0.502 1.548 1.333 1.00 92.06 85 LEU A CA 1
ATOM 688 C C . LEU A 1 85 ? -0.893 1.824 1.908 1.00 92.06 85 LEU A C 1
ATOM 690 O O . LEU A 1 85 ? -1.106 1.717 3.114 1.00 92.06 85 LEU A O 1
ATOM 694 N N . ARG A 1 86 ? -1.866 2.158 1.054 1.00 92.31 86 ARG A N 1
ATOM 695 C CA . ARG A 1 86 ? -3.250 2.420 1.482 1.00 92.31 86 ARG A CA 1
ATOM 696 C C . ARG A 1 86 ? -3.887 1.205 2.145 1.00 92.31 86 ARG A C 1
ATOM 698 O O . ARG A 1 86 ? -4.555 1.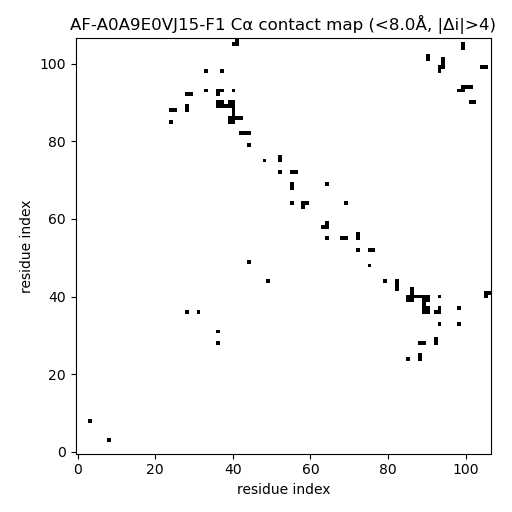359 3.165 1.00 92.31 86 ARG A O 1
ATOM 705 N N . LYS A 1 87 ? -3.648 0.015 1.597 1.00 95.00 87 LYS A N 1
ATOM 706 C CA . LYS A 1 87 ? -4.111 -1.253 2.154 1.00 95.00 87 LYS A CA 1
ATOM 707 C C . LYS A 1 87 ? -3.535 -1.485 3.543 1.00 95.00 87 LYS A C 1
ATOM 709 O O . LYS A 1 87 ? -4.292 -1.747 4.471 1.00 95.00 87 LYS A O 1
ATOM 714 N N . ALA A 1 88 ? -2.223 -1.326 3.709 1.00 95.06 88 ALA A N 1
ATOM 715 C CA . ALA A 1 88 ? -1.565 -1.471 5.004 1.00 95.06 88 ALA A CA 1
ATOM 716 C C . ALA A 1 88 ? -2.142 -0.498 6.047 1.00 95.06 88 ALA A C 1
ATOM 718 O O . ALA A 1 88 ? -2.444 -0.901 7.169 1.00 95.06 88 ALA A O 1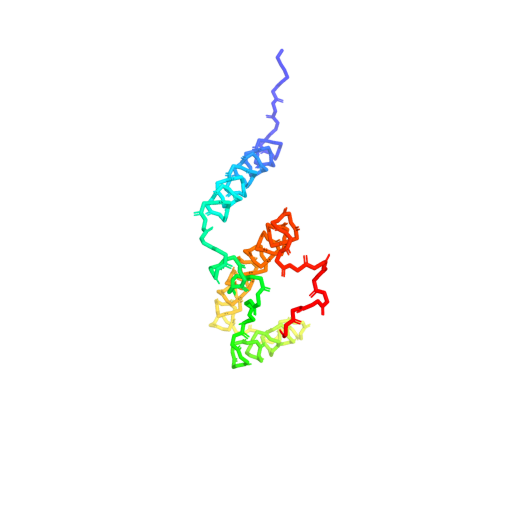
ATOM 719 N N . LEU A 1 89 ? -2.366 0.764 5.668 1.00 96.06 89 LEU A N 1
ATOM 720 C CA . LEU A 1 89 ? -2.994 1.753 6.548 1.00 96.06 89 LEU A CA 1
ATOM 721 C C . LEU A 1 89 ? -4.447 1.392 6.894 1.00 96.06 89 LEU A C 1
ATOM 723 O O . LEU A 1 89 ? -4.841 1.517 8.053 1.00 96.06 89 LEU A O 1
ATOM 727 N N . GLY A 1 90 ? -5.222 0.905 5.921 1.00 96.88 90 GLY A N 1
ATOM 728 C CA . GLY A 1 90 ? -6.581 0.407 6.136 1.00 96.88 90 GLY A CA 1
ATOM 729 C C . GLY A 1 90 ? -6.624 -0.781 7.097 1.00 96.88 90 GLY A C 1
ATOM 730 O O . GLY A 1 90 ? -7.434 -0.783 8.016 1.00 96.88 90 GLY A O 1
ATOM 731 N N . ILE A 1 91 ? -5.713 -1.749 6.950 1.00 97.69 91 ILE A N 1
ATOM 732 C CA . ILE A 1 91 ? -5.579 -2.904 7.854 1.00 97.69 91 ILE A CA 1
ATOM 733 C C . ILE A 1 91 ? -5.290 -2.441 9.284 1.00 97.69 91 ILE A C 1
ATOM 735 O O . ILE A 1 91 ? -5.966 -2.865 10.219 1.00 97.69 91 ILE A O 1
ATOM 739 N N . VAL A 1 92 ? -4.302 -1.558 9.460 1.00 97.12 92 VAL A N 1
ATOM 740 C CA . VAL A 1 92 ? -3.920 -1.049 10.786 1.00 97.12 92 VAL A CA 1
ATOM 741 C C . VAL A 1 92 ? -5.092 -0.334 11.456 1.00 97.12 92 VAL A C 1
ATOM 743 O O . VAL A 1 92 ? -5.368 -0.579 12.630 1.00 97.12 92 VAL A O 1
ATOM 746 N N . GLU A 1 93 ? -5.808 0.520 10.723 1.00 98.12 93 GLU A N 1
ATOM 747 C CA . GLU A 1 93 ? -6.968 1.227 11.269 1.00 98.12 93 GLU A CA 1
ATOM 748 C C . GLU A 1 93 ? -8.146 0.272 11.536 1.00 98.12 93 GLU A C 1
ATOM 750 O O . GLU A 1 93 ? -8.794 0.391 12.574 1.00 98.12 93 GLU A O 1
ATOM 755 N N . ALA A 1 94 ? -8.387 -0.722 10.676 1.00 98.06 94 ALA A N 1
ATOM 756 C CA . ALA A 1 94 ? -9.426 -1.733 10.879 1.00 98.06 94 ALA A CA 1
ATOM 757 C C . ALA A 1 94 ? -9.185 -2.561 12.152 1.00 98.06 94 ALA A C 1
ATOM 759 O O . ALA A 1 94 ? -10.120 -2.778 12.924 1.00 98.06 94 ALA A O 1
ATOM 760 N N . ILE A 1 95 ? -7.934 -2.967 12.407 1.00 98.12 95 ILE A N 1
ATOM 761 C CA . ILE A 1 95 ? -7.535 -3.656 13.645 1.00 98.12 95 ILE A CA 1
ATOM 762 C C . ILE A 1 95 ? -7.724 -2.729 14.847 1.00 98.12 95 ILE A C 1
ATOM 764 O O . ILE A 1 95 ? -8.337 -3.111 15.841 1.00 98.12 95 ILE A O 1
ATOM 768 N N . LYS A 1 96 ? -7.245 -1.484 14.752 1.00 97.81 96 LYS A N 1
ATOM 769 C CA . LYS A 1 96 ? -7.360 -0.482 15.821 1.00 97.81 96 LYS A CA 1
ATOM 770 C C . LYS A 1 96 ? -8.817 -0.193 16.205 1.00 97.81 96 LYS A C 1
ATOM 772 O O . LYS A 1 96 ? -9.090 0.044 17.379 1.00 97.81 96 LYS A O 1
ATOM 777 N N . ARG A 1 97 ? -9.743 -0.224 15.242 1.00 97.75 97 ARG A N 1
ATOM 778 C CA . ARG A 1 97 ? -11.192 -0.064 15.460 1.00 97.75 97 ARG A CA 1
ATOM 779 C C . ARG A 1 97 ? -11.904 -1.352 15.887 1.00 97.75 97 ARG A C 1
ATOM 781 O O . ARG A 1 97 ? -13.067 -1.292 16.269 1.00 97.75 97 ARG A O 1
ATOM 788 N N . GLY A 1 98 ? -11.236 -2.504 15.826 1.00 97.69 98 GLY A N 1
ATOM 789 C CA . GLY A 1 98 ? -11.827 -3.808 16.134 1.00 97.69 98 GLY A CA 1
ATOM 790 C C . GLY A 1 98 ? -12.754 -4.360 15.045 1.00 97.69 98 GLY A C 1
ATOM 791 O O . GLY A 1 98 ? -13.576 -5.225 15.338 1.00 97.69 98 GLY A O 1
ATOM 792 N N . LEU A 1 99 ? -12.637 -3.876 13.803 1.00 97.56 99 LEU A N 1
ATOM 793 C CA . LEU A 1 99 ? -13.420 -4.358 12.654 1.00 97.56 99 LEU A CA 1
ATOM 794 C C . LEU A 1 99 ? -12.930 -5.730 12.162 1.00 97.56 99 LEU A C 1
ATOM 796 O O . LEU A 1 99 ? -13.721 -6.534 11.677 1.00 97.56 99 LEU A O 1
ATOM 800 N N . ILE A 1 100 ? -11.628 -5.984 12.308 1.00 97.50 100 ILE A N 1
ATOM 801 C CA . ILE A 1 100 ? -10.949 -7.262 12.061 1.00 97.50 100 ILE A CA 1
ATOM 802 C C . ILE A 1 100 ? -9.959 -7.524 13.202 1.00 97.50 100 ILE A C 1
ATOM 804 O O . ILE A 1 100 ? -9.539 -6.590 13.888 1.00 97.50 100 ILE A O 1
ATOM 808 N N . LYS A 1 101 ? -9.564 -8.779 13.415 1.00 96.44 101 LYS A N 1
ATOM 809 C CA . LYS A 1 101 ? -8.539 -9.156 14.402 1.00 96.44 101 LYS A CA 1
ATOM 810 C C . LYS A 1 101 ? -7.141 -9.125 13.794 1.00 96.44 101 LYS A C 1
ATOM 812 O O . LYS A 1 101 ? -6.185 -8.772 14.479 1.00 96.44 101 LYS A O 1
ATOM 817 N N . SER A 1 102 ? -7.017 -9.512 12.529 1.00 95.50 102 SER A N 1
ATOM 818 C CA . SER A 1 102 ? -5.755 -9.557 11.791 1.00 95.50 102 SER A CA 1
ATOM 819 C C . SER A 1 102 ? -5.986 -9.415 10.286 1.00 95.50 102 SER A C 1
ATOM 821 O O . SER A 1 102 ? -7.121 -9.466 9.816 1.00 95.50 102 SER A O 1
ATOM 823 N N . ALA A 1 103 ? -4.906 -9.256 9.517 1.00 91.56 103 ALA A N 1
ATOM 824 C CA . ALA A 1 103 ? -4.986 -9.210 8.057 1.00 91.56 103 ALA A CA 1
ATOM 825 C C . ALA A 1 103 ? -5.566 -10.499 7.439 1.00 91.56 103 ALA A C 1
ATOM 827 O O . ALA A 1 103 ? -6.113 -10.437 6.342 1.00 91.56 103 ALA A O 1
ATOM 828 N N . ASP A 1 104 ? -5.493 -11.631 8.147 1.00 93.12 104 ASP A N 1
ATOM 829 C CA . ASP A 1 104 ? -6.006 -12.927 7.685 1.00 93.12 104 ASP A CA 1
ATOM 830 C C . ASP A 1 104 ? -7.544 -12.995 7.671 1.00 93.12 104 ASP A C 1
ATOM 832 O O . ASP A 1 104 ? -8.115 -13.886 7.048 1.00 93.12 104 ASP A O 1
ATOM 836 N N . ASP A 1 105 ? -8.230 -12.050 8.326 1.00 91.69 105 ASP A N 1
ATOM 837 C CA . ASP A 1 105 ? -9.697 -11.967 8.316 1.00 91.69 105 ASP A CA 1
ATOM 838 C C . ASP A 1 105 ? -10.252 -11.333 7.021 1.00 91.69 105 ASP A C 1
ATOM 840 O O . ASP A 1 105 ? -11.468 -11.215 6.854 1.00 91.69 105 ASP A O 1
ATOM 844 N N . LEU A 1 106 ? -9.375 -10.872 6.123 1.00 88.31 106 LEU A N 1
ATOM 845 C CA . LEU A 1 106 ? -9.724 -10.188 4.877 1.00 88.31 106 LEU A CA 1
ATOM 846 C C . LEU A 1 106 ? -9.800 -11.175 3.703 1.00 88.31 106 LEU A C 1
ATOM 848 O O . LEU A 1 106 ? -9.031 -12.134 3.630 1.00 88.31 106 LEU A O 1
ATOM 852 N N . ALA A 1 107 ? -10.734 -10.925 2.780 1.00 69.88 107 ALA A N 1
ATOM 853 C CA . ALA A 1 107 ? -11.063 -11.824 1.668 1.00 69.88 107 ALA A CA 1
ATOM 854 C C . ALA A 1 107 ? -10.127 -11.685 0.457 1.00 69.88 107 ALA A C 1
ATOM 856 O O . ALA A 1 107 ? -9.558 -10.599 0.178 1.00 69.88 107 ALA A O 1
#

Solvent-accessible surface area (backbone atoms only — not comparable to full-atom values): 6042 Å² total; per-residue (Å²): 134,84,83,76,52,72,66,58,50,50,51,52,52,49,52,58,49,50,52,52,52,53,52,51,49,50,52,54,55,71,72,46,53,72,69,55,24,50,49,34,39,47,59,69,77,54,68,71,59,47,53,50,43,53,54,43,52,51,36,47,76,70,71,68,58,48,73,71,52,47,56,53,39,52,54,47,49,53,52,47,53,52,49,51,53,46,18,54,50,16,40,53,51,28,39,73,71,63,78,35,89,52,80,83,75,54,120

Radius of gyration: 18.14 Å; Cα contacts (8 Å, |Δi|>4): 64; chains: 1; bounding box: 46×37×41 Å